Protein AF-A0A4R3NAH2-F1 (afdb_monomer_lite)

Sequence (84 aa):
MSLPHQGIHLTTETLTQIRALALPGESIASVIQRAVLALHILEAESPQHEPETITQRMDALENRLERIESRCRAYQEMQATEGR

Radius of gyration: 27.88 Å; chains: 1; bounding box: 48×36×81 Å

Foldseek 3Di:
DDDDPPDDDDDPVVVVVLVVVADVVGDSVNSVVVVVVVVVVVVVVDPPDDPCPVVNVVVVVVVVVVVVVVVVVVVVVVVVVVVD

pLDDT: mean 80.73, std 15.48, range [41.94, 95.88]

Structure (mmCIF, N/CA/C/O backbone):
data_AF-A0A4R3NAH2-F1
#
_entry.id   AF-A0A4R3NAH2-F1
#
loop_
_atom_site.group_PDB
_atom_site.id
_atom_site.type_symbol
_atom_site.label_atom_id
_atom_site.label_alt_id
_atom_site.label_comp_id
_atom_site.label_asym_id
_atom_site.label_entity_id
_atom_site.label_seq_id
_atom_site.pdbx_PDB_ins_code
_atom_site.Cartn_x
_atom_site.Cartn_y
_atom_site.Cartn_z
_atom_site.occupancy
_atom_site.B_iso_or_equiv
_atom_site.auth_seq_id
_atom_site.auth_comp_id
_atom_site.auth_asym_id
_atom_site.auth_atom_id
_atom_site.pdbx_PDB_model_num
ATOM 1 N N . MET A 1 1 ? -4.819 29.633 4.085 1.00 41.94 1 MET A N 1
ATOM 2 C CA . MET A 1 1 ? -5.515 28.697 3.177 1.00 41.94 1 MET A CA 1
ATOM 3 C C . MET A 1 1 ? -5.966 27.512 4.023 1.00 41.94 1 MET A C 1
ATOM 5 O O . MET A 1 1 ? -5.140 26.665 4.325 1.00 41.94 1 MET A O 1
ATOM 9 N N . SER A 1 2 ? -7.200 27.529 4.538 1.00 47.34 2 SER A N 1
ATOM 10 C CA . SER A 1 2 ? -7.711 26.459 5.413 1.00 47.34 2 SER A CA 1
ATOM 11 C C . SER A 1 2 ? -8.358 25.385 4.542 1.00 47.34 2 SER A C 1
ATOM 13 O O . SER A 1 2 ? -9.246 25.706 3.753 1.00 47.34 2 SER A O 1
ATOM 15 N N . LEU A 1 3 ? -7.875 24.146 4.625 1.00 52.94 3 LEU A N 1
ATOM 16 C CA . LEU A 1 3 ? -8.438 23.013 3.888 1.00 52.94 3 LEU A CA 1
ATOM 17 C C . LEU A 1 3 ? -9.884 22.755 4.363 1.00 52.94 3 LEU A C 1
ATOM 19 O O . LEU A 1 3 ? -10.159 22.860 5.566 1.00 52.94 3 LEU A O 1
ATOM 23 N N . PRO A 1 4 ? -10.824 22.427 3.458 1.00 53.78 4 PRO A N 1
ATOM 24 C CA . PRO A 1 4 ? -12.188 22.103 3.851 1.00 53.78 4 PRO A CA 1
ATOM 25 C C . PRO A 1 4 ? -12.177 20.833 4.708 1.00 53.78 4 PRO A C 1
ATOM 27 O O . PRO A 1 4 ? -11.757 19.769 4.258 1.00 53.78 4 PRO A O 1
ATOM 30 N N . HIS A 1 5 ? -12.636 20.944 5.955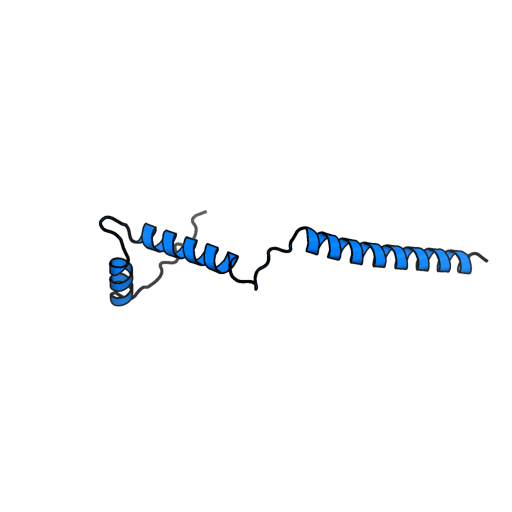 1.00 57.75 5 HIS A N 1
ATOM 31 C CA . HIS A 1 5 ? -12.831 19.791 6.828 1.00 57.75 5 HIS A CA 1
ATOM 32 C C . HIS A 1 5 ? -14.108 19.078 6.375 1.00 57.75 5 HIS A C 1
ATOM 34 O O . HIS A 1 5 ? -15.200 19.364 6.865 1.00 57.75 5 HIS A O 1
ATOM 40 N N . GLN A 1 6 ? -13.989 18.185 5.390 1.00 67.44 6 GLN A N 1
ATOM 41 C CA . GLN A 1 6 ? -15.063 17.251 5.065 1.00 67.44 6 GLN A CA 1
ATOM 42 C C . GLN A 1 6 ? -15.202 16.266 6.229 1.00 67.44 6 GLN A C 1
ATOM 44 O O . GLN A 1 6 ? -14.432 15.318 6.366 1.00 67.44 6 GLN A O 1
ATOM 49 N N . GLY A 1 7 ? -16.163 16.538 7.112 1.00 72.75 7 GLY A N 1
ATOM 50 C CA . GLY A 1 7 ? -16.556 15.605 8.159 1.00 72.75 7 GLY A CA 1
ATOM 51 C C . GLY A 1 7 ? -17.151 14.346 7.535 1.00 72.75 7 GLY A C 1
ATOM 52 O O . GLY A 1 7 ? -18.020 14.426 6.668 1.00 72.75 7 GLY A O 1
ATOM 53 N N . ILE A 1 8 ? -16.681 13.180 7.968 1.00 80.44 8 ILE A N 1
ATOM 54 C CA . ILE A 1 8 ? -17.230 11.893 7.540 1.00 80.44 8 ILE A CA 1
ATOM 55 C C . ILE A 1 8 ? -18.431 11.582 8.434 1.00 80.44 8 ILE A C 1
ATOM 57 O O . ILE A 1 8 ? -18.305 11.529 9.658 1.00 80.44 8 ILE A O 1
ATOM 61 N N . HIS A 1 9 ? -19.600 11.370 7.830 1.00 86.25 9 HIS A N 1
ATOM 62 C CA . HIS A 1 9 ? -20.779 10.907 8.554 1.00 86.25 9 HIS A CA 1
ATOM 63 C C . HIS A 1 9 ? -20.680 9.398 8.788 1.00 86.25 9 HIS A C 1
ATOM 65 O O . HIS A 1 9 ? -20.721 8.612 7.845 1.00 86.25 9 HIS A O 1
ATOM 71 N N . LEU A 1 10 ? -20.565 9.000 10.054 1.00 85.88 10 LEU A N 1
ATOM 72 C CA . LEU A 1 10 ? -20.575 7.604 10.486 1.00 85.88 10 LEU A CA 1
ATOM 73 C C . LEU A 1 10 ? -21.851 7.325 11.278 1.00 85.88 10 LEU A C 1
ATOM 75 O O . LEU A 1 10 ? -22.310 8.174 12.046 1.00 85.88 10 LEU A O 1
ATOM 79 N N . THR A 1 11 ? -22.413 6.128 11.123 1.00 94.38 11 THR A N 1
ATOM 80 C CA . THR A 1 11 ? -23.514 5.689 11.986 1.00 94.38 11 THR A CA 1
ATOM 81 C C . THR A 1 11 ? -22.997 5.448 13.408 1.00 94.38 11 THR A C 1
ATOM 83 O O . THR A 1 11 ? -21.810 5.187 13.636 1.00 94.38 11 THR A O 1
ATOM 86 N N . THR A 1 12 ? -23.895 5.522 14.390 1.00 92.12 12 THR A N 1
ATOM 87 C CA . THR A 1 12 ? -23.579 5.219 15.795 1.00 92.12 12 THR A CA 1
ATOM 88 C C . THR A 1 12 ? -23.088 3.784 15.973 1.00 92.12 12 THR A C 1
ATOM 90 O O . THR A 1 12 ? -22.188 3.531 16.775 1.00 92.12 12 THR A O 1
ATOM 93 N N . GLU A 1 13 ? -23.640 2.854 15.196 1.00 95.25 13 GLU A N 1
ATOM 94 C CA . GLU A 1 13 ? -23.227 1.456 15.179 1.00 95.25 13 GLU A CA 1
ATOM 95 C C . GLU A 1 13 ? -21.785 1.305 14.682 1.00 95.25 13 GLU A C 1
ATOM 97 O O . GLU A 1 13 ? -20.957 0.736 15.393 1.00 95.25 13 GLU A O 1
ATOM 102 N N . THR A 1 14 ? -21.442 1.889 13.529 1.00 91.25 14 THR A N 1
ATOM 103 C CA . THR A 1 14 ? -20.076 1.833 12.984 1.00 91.25 14 THR A CA 1
ATOM 104 C C . THR A 1 14 ? -19.070 2.473 13.938 1.00 91.25 14 THR A C 1
ATOM 106 O O . THR A 1 14 ? -17.991 1.928 14.163 1.00 91.25 14 THR A O 1
ATOM 109 N N . LEU A 1 15 ? -19.425 3.594 14.574 1.00 91.19 15 LEU A N 1
ATOM 110 C CA . LEU A 1 15 ? -18.563 4.218 15.579 1.00 91.19 15 LEU A CA 1
ATOM 111 C C . LEU A 1 15 ? -18.341 3.302 16.794 1.00 91.19 15 LEU A C 1
ATOM 113 O O . LEU A 1 15 ? -17.232 3.234 17.325 1.00 91.19 15 LEU A O 1
ATOM 117 N N . THR A 1 16 ? -19.382 2.590 17.230 1.00 91.94 16 THR A N 1
ATOM 118 C CA . THR A 1 16 ? -19.298 1.626 18.337 1.00 91.94 16 THR A CA 1
ATOM 119 C C . THR A 1 16 ? -18.397 0.450 17.975 1.00 91.94 16 THR A C 1
ATOM 121 O O . THR A 1 16 ? -17.541 0.071 18.770 1.00 91.94 16 THR A O 1
ATOM 124 N N . GLN A 1 17 ? -18.526 -0.076 16.757 1.00 93.56 17 GLN A N 1
ATOM 125 C CA . GLN A 1 17 ? -17.669 -1.148 16.249 1.00 93.56 17 GLN A CA 1
ATOM 126 C C . GLN A 1 17 ? -16.201 -0.707 16.178 1.00 93.56 17 GLN A C 1
ATOM 128 O O . GLN A 1 17 ? -15.330 -1.422 16.662 1.00 93.56 17 GLN A O 1
ATOM 133 N N . ILE A 1 18 ? -15.915 0.498 15.670 1.00 90.75 18 ILE A N 1
ATOM 134 C CA . ILE A 1 18 ? -14.545 1.043 15.637 1.00 90.75 18 ILE A CA 1
ATOM 135 C C . ILE A 1 18 ? -13.973 1.170 17.054 1.00 90.75 18 ILE A C 1
ATOM 137 O O . ILE A 1 18 ? -12.819 0.820 17.287 1.00 90.75 18 ILE A O 1
ATOM 141 N N . ARG A 1 19 ? -14.774 1.626 18.024 1.00 90.56 19 ARG A N 1
ATOM 142 C CA . ARG A 1 19 ? -14.350 1.699 19.432 1.00 90.56 19 ARG A CA 1
ATOM 143 C C . ARG A 1 19 ? -14.071 0.327 20.039 1.00 90.56 19 ARG A C 1
ATOM 145 O O . ARG A 1 19 ? -13.179 0.228 20.869 1.00 90.56 19 ARG A O 1
ATOM 152 N N . ALA A 1 20 ? -14.789 -0.715 19.626 1.00 92.62 20 ALA A N 1
ATOM 153 C CA . ALA A 1 20 ? -14.524 -2.078 20.082 1.00 92.62 20 ALA A CA 1
ATOM 154 C C . ALA A 1 20 ? -13.171 -2.624 19.583 1.00 92.62 20 ALA A C 1
ATOM 156 O O . ALA A 1 20 ? -12.621 -3.533 20.196 1.00 92.62 20 ALA A O 1
ATOM 157 N N . LEU A 1 21 ? -12.618 -2.056 18.503 1.00 92.19 21 LEU A N 1
ATOM 158 C CA . LEU A 1 21 ? -11.287 -2.385 17.975 1.00 92.19 21 LEU A CA 1
ATOM 159 C C . LEU A 1 21 ? -10.149 -1.589 18.641 1.00 92.19 21 LEU A C 1
ATOM 161 O O . LEU A 1 21 ? -8.976 -1.819 18.323 1.00 92.19 21 LEU A O 1
ATOM 165 N N . ALA A 1 22 ? -10.484 -0.630 19.509 1.00 93.00 22 ALA A N 1
ATOM 166 C CA . ALA A 1 22 ? -9.520 0.192 20.225 1.00 93.00 22 ALA A CA 1
ATOM 167 C C . ALA A 1 22 ? -8.943 -0.561 21.429 1.00 93.00 22 ALA A C 1
ATOM 169 O O . ALA A 1 22 ? -9.663 -1.232 22.172 1.00 93.00 22 ALA A O 1
ATOM 170 N N . LEU A 1 23 ? -7.642 -0.407 21.662 1.00 91.12 23 LEU A N 1
ATOM 171 C CA . LEU A 1 23 ? -7.007 -0.850 22.900 1.00 91.12 23 LEU A CA 1
ATOM 172 C C . LEU A 1 23 ? -7.418 0.050 24.085 1.00 91.12 23 LEU A C 1
ATOM 174 O O . LEU A 1 23 ? -7.845 1.191 23.885 1.00 91.12 23 LEU A O 1
ATOM 178 N N . PRO A 1 24 ? -7.282 -0.413 25.342 1.00 89.00 24 PRO A N 1
ATOM 179 C CA . PRO A 1 24 ? -7.572 0.416 26.509 1.00 89.00 24 PRO A CA 1
ATOM 180 C C . PRO A 1 24 ? -6.766 1.725 26.492 1.00 89.00 24 PRO A C 1
ATOM 182 O O . PRO A 1 24 ? -5.539 1.705 26.452 1.00 89.00 24 PRO A O 1
ATOM 185 N N . GLY A 1 25 ? -7.461 2.866 26.520 1.00 89.06 25 GLY A N 1
ATOM 186 C CA . GLY A 1 25 ? -6.843 4.197 26.442 1.00 89.06 25 GLY A CA 1
ATOM 187 C C . GLY A 1 25 ? -6.461 4.655 25.027 1.00 89.06 25 GLY A C 1
ATOM 188 O O . GLY A 1 25 ? -5.975 5.773 24.866 1.00 89.06 25 GLY A O 1
ATOM 189 N N . GLU A 1 26 ? -6.700 3.839 23.997 1.00 93.12 26 GLU A N 1
ATOM 190 C CA . GLU A 1 26 ? -6.450 4.203 22.603 1.00 93.12 26 GLU A CA 1
ATOM 191 C C . GLU A 1 26 ? -7.541 5.152 22.083 1.00 93.12 26 GLU A C 1
ATOM 193 O O . GLU A 1 26 ? -8.742 4.944 22.269 1.00 93.12 26 GLU A O 1
ATOM 198 N N . SER A 1 27 ? -7.119 6.222 21.409 1.00 92.81 27 SER A N 1
ATOM 199 C CA . SER A 1 27 ? -8.047 7.143 20.754 1.00 92.81 27 SER A CA 1
ATOM 200 C C . SER A 1 27 ? -8.524 6.584 19.411 1.00 92.81 27 SER A C 1
ATOM 202 O O . SER A 1 27 ? -7.799 5.869 18.723 1.00 92.81 27 SER A O 1
ATOM 204 N N . ILE A 1 28 ? -9.717 6.992 18.967 1.00 89.06 28 ILE A N 1
ATOM 205 C CA . ILE A 1 28 ? -10.233 6.629 17.633 1.00 89.06 28 ILE A CA 1
ATOM 206 C C . ILE A 1 28 ? -9.264 7.061 16.520 1.00 89.06 28 ILE A C 1
ATOM 208 O O . ILE A 1 28 ? -9.090 6.336 15.547 1.00 89.06 28 ILE A O 1
ATOM 212 N N . ALA A 1 29 ? -8.597 8.210 16.672 1.00 89.25 29 ALA A N 1
ATOM 213 C CA . ALA A 1 29 ? -7.610 8.679 15.702 1.00 89.25 29 ALA A CA 1
ATOM 214 C C . ALA A 1 29 ? -6.437 7.695 15.549 1.00 89.25 29 ALA A C 1
ATOM 216 O O . ALA A 1 29 ? -6.015 7.436 14.427 1.00 89.25 29 ALA A O 1
ATOM 217 N N . SER A 1 30 ? -5.966 7.104 16.652 1.00 92.88 30 SER A N 1
ATOM 218 C CA . SER A 1 30 ? -4.916 6.075 16.637 1.00 92.88 30 SER A CA 1
ATOM 219 C C . SER A 1 30 ? -5.382 4.797 15.940 1.00 92.88 30 SER A C 1
ATOM 221 O O . SER A 1 30 ? -4.672 4.269 15.086 1.00 92.88 30 SER A O 1
ATOM 223 N N . VAL A 1 31 ? -6.612 4.344 16.219 1.00 93.56 31 VAL A N 1
ATOM 224 C CA . VAL A 1 31 ? -7.204 3.179 15.535 1.00 93.56 31 VAL A CA 1
ATOM 225 C C . VAL A 1 31 ? -7.268 3.414 14.026 1.00 93.56 31 VAL A C 1
ATOM 227 O O . VAL A 1 31 ? -6.876 2.545 13.247 1.00 93.56 31 VAL A O 1
ATOM 230 N N . ILE A 1 32 ? -7.710 4.604 13.609 1.00 90.62 32 ILE A N 1
ATOM 231 C CA . ILE A 1 32 ? -7.771 4.991 12.195 1.00 90.62 32 ILE A CA 1
ATOM 232 C C . ILE A 1 32 ? -6.364 5.031 11.590 1.00 90.62 32 ILE A C 1
ATOM 234 O O . ILE A 1 32 ? -6.153 4.449 10.533 1.00 90.62 32 ILE A O 1
ATOM 238 N N . GLN A 1 33 ? -5.389 5.656 12.254 1.00 91.50 33 GLN A N 1
ATOM 239 C CA . GLN A 1 33 ? -4.003 5.707 11.773 1.00 91.50 33 GLN A CA 1
ATOM 240 C C . GLN A 1 33 ? -3.411 4.308 11.585 1.00 91.50 33 GLN A C 1
ATOM 242 O O . GLN A 1 33 ? -2.803 4.032 10.555 1.00 91.50 33 GLN A O 1
ATOM 247 N N . ARG A 1 34 ? -3.637 3.401 12.538 1.00 93.19 34 ARG A N 1
ATOM 248 C CA . ARG A 1 34 ? -3.193 2.008 12.448 1.00 93.19 34 ARG A CA 1
ATOM 249 C C . ARG A 1 34 ? -3.853 1.269 11.285 1.00 93.19 34 ARG A C 1
ATOM 251 O O . ARG A 1 34 ? -3.162 0.560 10.562 1.00 93.19 34 ARG A O 1
ATOM 258 N N . ALA A 1 35 ? -5.157 1.455 11.081 1.00 89.19 35 ALA A N 1
ATOM 259 C CA . ALA A 1 35 ? -5.866 0.881 9.939 1.00 89.19 35 ALA A CA 1
ATOM 260 C C . ALA A 1 35 ? -5.327 1.422 8.605 1.00 89.19 35 ALA A C 1
ATOM 262 O O . ALA A 1 35 ? -5.089 0.647 7.685 1.00 89.19 35 ALA A O 1
ATOM 263 N N . VAL A 1 36 ? -5.062 2.729 8.520 1.00 89.31 36 VAL A N 1
ATOM 264 C CA . VAL A 1 36 ? -4.460 3.360 7.337 1.00 89.31 36 VAL A CA 1
ATOM 265 C C . VAL A 1 36 ? -3.074 2.783 7.059 1.00 89.31 36 VAL A C 1
ATOM 267 O O . VAL A 1 36 ? -2.795 2.419 5.922 1.00 89.31 36 VAL A O 1
ATOM 270 N N . LEU A 1 37 ? -2.216 2.647 8.072 1.00 89.31 37 LEU A N 1
ATOM 271 C CA . LEU A 1 37 ? -0.888 2.048 7.905 1.00 89.31 37 LEU A CA 1
ATOM 272 C C . LEU A 1 37 ? -0.970 0.585 7.456 1.00 89.31 37 LEU A C 1
ATOM 274 O O . LEU A 1 37 ? -0.230 0.186 6.563 1.00 89.31 37 LEU A O 1
ATOM 278 N N . ALA A 1 38 ? -1.884 -0.199 8.030 1.00 87.50 38 ALA A N 1
ATOM 279 C CA . ALA A 1 38 ? -2.101 -1.581 7.614 1.00 87.50 38 ALA A CA 1
ATOM 280 C C . ALA A 1 38 ? -2.549 -1.667 6.147 1.00 87.50 38 ALA A C 1
ATOM 282 O O . ALA A 1 38 ? -2.032 -2.498 5.412 1.00 87.50 38 ALA A O 1
ATOM 283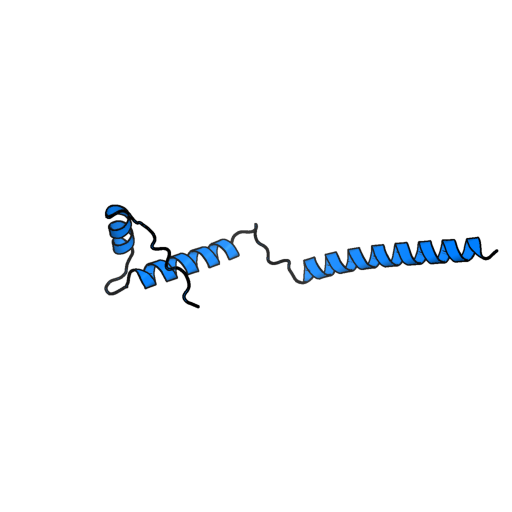 N N . LEU A 1 39 ? -3.447 -0.780 5.703 1.00 84.06 39 LEU A N 1
ATOM 284 C CA . LEU A 1 39 ? -3.852 -0.701 4.297 1.00 84.06 39 LEU A CA 1
ATOM 285 C C . LEU A 1 39 ? -2.677 -0.348 3.382 1.00 84.06 39 LEU A C 1
ATOM 287 O O . LEU A 1 39 ? -2.511 -1.011 2.372 1.00 84.06 39 LEU A O 1
ATOM 291 N N . HIS A 1 40 ? -1.816 0.604 3.760 1.00 80.06 40 HIS A N 1
ATOM 292 C CA . HIS A 1 40 ? -0.617 0.929 2.973 1.00 80.06 40 HIS A CA 1
ATOM 293 C C . HIS A 1 40 ? 0.346 -0.259 2.858 1.00 80.06 40 HIS A C 1
ATOM 295 O O . HIS A 1 40 ? 0.943 -0.467 1.808 1.00 80.06 40 HIS A O 1
ATOM 301 N N . ILE A 1 41 ? 0.514 -1.037 3.933 1.00 80.75 41 ILE A N 1
ATOM 302 C CA . ILE A 1 41 ? 1.366 -2.234 3.922 1.00 80.75 41 ILE A CA 1
ATOM 303 C C . ILE A 1 41 ? 0.744 -3.313 3.032 1.00 80.75 41 ILE A C 1
ATOM 305 O O . ILE A 1 41 ? 1.433 -3.876 2.193 1.00 80.75 41 ILE A O 1
ATOM 309 N N . LEU A 1 42 ? -0.564 -3.549 3.148 1.00 75.75 42 LEU A N 1
ATOM 310 C CA . LEU A 1 42 ? -1.279 -4.517 2.312 1.00 75.75 42 LEU A CA 1
ATOM 311 C C . LEU A 1 42 ? -1.316 -4.099 0.833 1.00 75.75 42 LEU A C 1
ATOM 313 O O . LEU A 1 42 ? -1.239 -4.953 -0.046 1.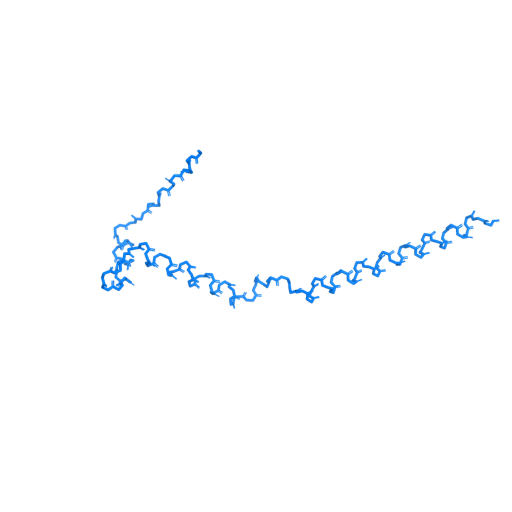00 75.75 42 LEU A O 1
ATOM 317 N N . GLU A 1 43 ? -1.405 -2.801 0.541 1.00 67.44 43 GLU A N 1
ATOM 318 C CA . GLU A 1 43 ? -1.267 -2.249 -0.811 1.00 67.44 43 GLU A CA 1
ATOM 319 C C . GLU A 1 43 ? 0.160 -2.429 -1.343 1.00 67.44 43 GLU A C 1
ATOM 321 O O . GLU A 1 43 ? 0.327 -2.808 -2.498 1.00 67.44 43 GLU A O 1
ATOM 326 N N . ALA A 1 44 ? 1.182 -2.244 -0.501 1.00 59.06 44 ALA A N 1
ATOM 327 C CA . ALA A 1 44 ? 2.575 -2.524 -0.852 1.00 59.06 44 ALA A CA 1
ATOM 328 C C . ALA A 1 44 ? 2.862 -4.028 -1.043 1.00 59.06 44 ALA A C 1
ATOM 330 O O . ALA A 1 44 ? 3.769 -4.391 -1.787 1.00 59.06 44 ALA A O 1
ATOM 331 N N . GLU A 1 45 ? 2.088 -4.906 -0.402 1.00 57.25 45 GLU A N 1
ATOM 332 C CA . GLU A 1 45 ? 2.163 -6.369 -0.537 1.00 57.25 45 GLU A CA 1
ATOM 333 C C . GLU A 1 45 ? 1.242 -6.921 -1.646 1.00 57.25 45 GLU A C 1
ATOM 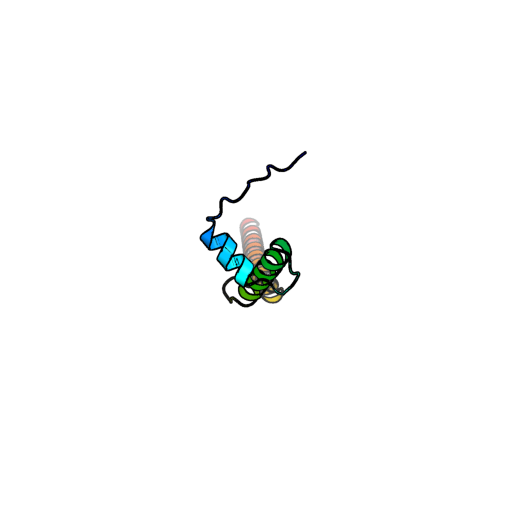335 O O . GLU A 1 45 ? 1.266 -8.118 -1.945 1.00 57.25 45 GLU A O 1
ATOM 340 N N . SER A 1 46 ? 0.443 -6.064 -2.291 1.00 50.84 46 SER A N 1
ATOM 341 C CA . SER A 1 46 ? -0.416 -6.423 -3.421 1.00 50.84 46 SER A CA 1
ATOM 342 C C . SER A 1 46 ? 0.371 -6.313 -4.738 1.00 50.84 46 SER A C 1
ATOM 344 O O . SER A 1 46 ? 0.748 -5.207 -5.124 1.00 50.84 46 SER A O 1
ATOM 346 N N . PRO A 1 47 ? 0.556 -7.397 -5.520 1.00 51.03 47 PRO A N 1
ATOM 347 C CA . PRO A 1 47 ? 1.378 -7.397 -6.740 1.00 51.03 47 PRO A CA 1
ATOM 348 C C . PRO A 1 47 ? 0.744 -6.652 -7.936 1.00 51.03 47 PRO A C 1
ATOM 350 O O . PRO A 1 47 ? 1.077 -6.914 -9.089 1.00 51.03 47 PRO A O 1
ATOM 353 N N . GLN A 1 48 ? -0.199 -5.735 -7.699 1.00 50.00 48 GLN A N 1
ATOM 354 C CA . GLN A 1 48 ? -0.815 -4.897 -8.738 1.00 50.00 48 GLN A CA 1
ATOM 355 C C . GLN A 1 48 ? -0.445 -3.411 -8.627 1.00 50.00 48 GLN A C 1
ATOM 357 O O . GLN A 1 48 ? -0.952 -2.586 -9.388 1.00 50.00 48 GLN A O 1
ATOM 362 N N . HIS A 1 49 ? 0.480 -3.074 -7.728 1.00 47.19 49 HIS A N 1
ATOM 363 C CA . HIS A 1 49 ? 1.133 -1.771 -7.687 1.00 47.19 49 HIS A CA 1
ATOM 364 C C . HIS A 1 49 ? 2.631 -1.952 -7.421 1.00 47.19 49 HIS A C 1
ATOM 366 O O . HIS A 1 49 ? 3.167 -1.511 -6.412 1.00 47.19 49 HIS A O 1
ATOM 372 N N . GLU A 1 50 ? 3.324 -2.637 -8.333 1.00 51.72 50 GLU A N 1
ATOM 373 C CA . GLU A 1 50 ? 4.785 -2.569 -8.368 1.00 51.72 50 GLU A CA 1
ATOM 374 C C . GLU A 1 50 ? 5.169 -1.094 -8.602 1.00 51.72 50 GLU A C 1
ATOM 376 O O . GLU A 1 50 ? 4.803 -0.539 -9.645 1.00 51.72 50 GLU A O 1
ATOM 381 N N . PRO A 1 51 ? 5.884 -0.414 -7.685 1.00 53.81 51 PRO A N 1
ATOM 382 C CA . PRO A 1 51 ? 6.608 0.780 -8.085 1.00 53.81 51 PRO A CA 1
ATOM 383 C C . PRO A 1 51 ? 7.583 0.316 -9.164 1.00 53.81 51 PRO A C 1
ATOM 385 O O . PRO A 1 51 ? 8.438 -0.509 -8.852 1.00 53.81 51 PRO A O 1
ATOM 388 N N . GLU A 1 52 ? 7.420 0.780 -10.413 1.00 57.62 52 GLU A N 1
ATOM 389 C CA . GLU A 1 52 ? 8.265 0.378 -11.547 1.00 57.62 52 GLU A CA 1
ATOM 390 C C . GLU A 1 52 ? 9.713 0.248 -11.079 1.00 57.62 52 GLU A C 1
ATOM 392 O O . GLU A 1 52 ? 10.364 1.243 -10.721 1.00 57.62 52 GLU A O 1
ATOM 397 N N . THR A 1 53 ? 10.188 -0.995 -10.996 1.00 71.19 53 THR A N 1
ATOM 398 C CA . THR A 1 53 ? 11.496 -1.251 -10.406 1.00 71.19 53 THR A CA 1
ATOM 399 C C . THR A 1 53 ? 12.537 -0.528 -11.251 1.00 71.19 53 THR A C 1
ATOM 401 O O . THR A 1 53 ? 12.358 -0.317 -12.454 1.00 71.19 53 THR A O 1
ATOM 404 N N . ILE A 1 54 ? 13.646 -0.110 -10.638 1.00 75.94 54 ILE A N 1
ATOM 405 C CA . ILE A 1 54 ? 14.724 0.565 -11.376 1.00 75.94 54 ILE A CA 1
ATOM 406 C C . ILE A 1 54 ? 15.135 -0.272 -12.599 1.00 75.94 54 ILE A C 1
ATOM 408 O O . ILE A 1 54 ? 15.363 0.296 -13.661 1.00 75.94 54 ILE A O 1
ATOM 412 N N . THR A 1 55 ? 15.119 -1.601 -12.476 1.00 73.06 55 THR A N 1
ATOM 413 C CA . THR A 1 55 ? 15.335 -2.556 -13.568 1.00 73.06 55 THR A CA 1
ATOM 414 C C . THR A 1 55 ? 14.315 -2.408 -14.697 1.00 73.06 55 THR A C 1
ATOM 416 O O . THR A 1 55 ? 14.717 -2.190 -15.829 1.00 73.06 55 THR A O 1
ATOM 419 N N . GLN A 1 56 ? 13.008 -2.402 -14.415 1.00 74.19 56 GLN A N 1
ATOM 420 C CA . GLN A 1 56 ? 11.980 -2.206 -15.453 1.00 74.19 56 GLN A CA 1
ATOM 421 C C . GLN A 1 56 ? 12.108 -0.844 -16.151 1.00 74.19 56 GLN A C 1
ATOM 423 O O . GLN A 1 56 ? 11.912 -0.728 -17.362 1.00 74.19 56 GLN A O 1
ATOM 428 N N . ARG A 1 57 ? 12.475 0.200 -15.400 1.00 82.00 57 ARG A N 1
ATOM 429 C CA . ARG A 1 57 ? 12.749 1.527 -15.968 1.00 82.00 57 ARG A CA 1
ATOM 430 C C . ARG A 1 57 ? 14.006 1.524 -16.837 1.00 82.00 57 ARG A C 1
ATOM 432 O O . ARG A 1 57 ? 14.022 2.219 -17.851 1.00 82.00 57 ARG A O 1
ATOM 439 N N . MET A 1 58 ? 15.032 0.762 -16.462 1.00 86.56 58 MET A N 1
ATOM 440 C CA . MET A 1 58 ? 16.240 0.562 -17.268 1.00 86.56 58 MET A CA 1
ATOM 441 C C . MET A 1 58 ? 15.910 -0.195 -18.559 1.00 86.56 58 MET A C 1
ATOM 443 O O . MET A 1 58 ? 16.216 0.320 -19.628 1.00 86.56 58 MET A O 1
ATOM 447 N N . ASP A 1 59 ? 15.165 -1.300 -18.488 1.00 88.38 59 ASP A N 1
ATOM 448 C CA . ASP A 1 59 ? 14.748 -2.091 -19.658 1.00 88.38 59 ASP A CA 1
ATOM 449 C C . ASP A 1 59 ? 13.894 -1.262 -20.637 1.00 88.38 59 ASP A C 1
ATOM 451 O O . ASP A 1 59 ? 14.032 -1.338 -21.864 1.00 88.38 59 ASP A O 1
ATOM 455 N N . ALA A 1 60 ? 13.001 -0.421 -20.105 1.00 89.19 60 ALA A N 1
ATOM 456 C CA . ALA A 1 60 ? 12.194 0.491 -20.910 1.00 89.19 60 ALA A CA 1
ATOM 457 C C . ALA A 1 60 ? 13.042 1.596 -21.565 1.00 89.19 60 ALA A C 1
ATOM 459 O O . ALA A 1 60 ? 12.755 2.019 -22.690 1.00 89.19 60 ALA A O 1
ATOM 460 N N . LEU A 1 61 ? 14.080 2.082 -20.878 1.00 94.12 61 LEU A N 1
ATOM 461 C CA . LEU A 1 61 ? 15.023 3.055 -21.430 1.00 94.12 61 LEU A CA 1
ATOM 462 C C . LEU A 1 61 ? 15.906 2.434 -22.516 1.00 94.12 61 LEU A C 1
ATOM 464 O O . LEU A 1 61 ? 16.064 3.059 -23.565 1.00 94.12 61 LEU A O 1
ATOM 468 N N . GLU A 1 62 ? 16.404 1.215 -22.319 1.00 94.75 62 GLU A N 1
ATOM 469 C CA . GLU A 1 62 ? 17.180 0.468 -23.319 1.00 94.75 62 GLU A CA 1
ATOM 470 C C . GLU A 1 62 ? 16.370 0.260 -24.603 1.00 94.75 62 GLU A C 1
ATOM 472 O O . GLU A 1 62 ? 16.803 0.665 -25.682 1.00 94.75 62 GLU A O 1
ATOM 477 N N . ASN A 1 63 ? 15.121 -0.203 -24.487 1.00 93.25 63 ASN A N 1
ATOM 478 C CA . ASN A 1 63 ? 14.219 -0.347 -25.637 1.00 93.25 63 ASN A CA 1
ATOM 479 C C . ASN A 1 63 ? 13.978 0.973 -26.390 1.00 93.25 63 ASN A C 1
ATOM 481 O O . ASN A 1 63 ? 13.821 1.005 -27.616 1.00 93.25 63 ASN A O 1
ATOM 485 N N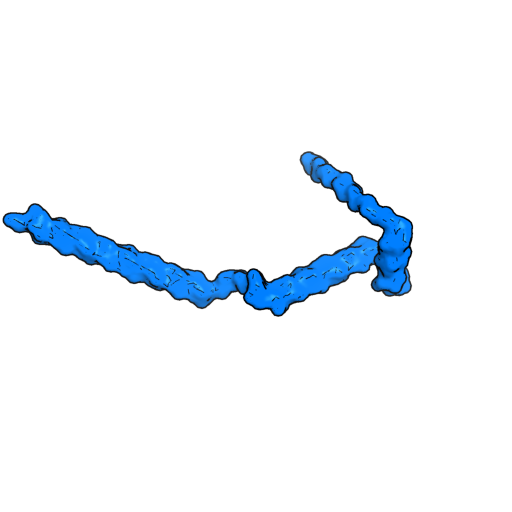 . ARG A 1 64 ? 13.898 2.095 -25.665 1.00 94.75 64 ARG A N 1
ATOM 486 C CA . ARG A 1 64 ? 13.733 3.417 -26.286 1.00 94.75 64 ARG A CA 1
ATOM 487 C C . ARG A 1 64 ? 15.005 3.862 -27.000 1.00 94.75 64 ARG A C 1
ATOM 489 O O . ARG A 1 64 ? 14.888 4.455 -28.073 1.00 94.75 64 ARG A O 1
ATOM 496 N N . LEU A 1 65 ? 16.177 3.580 -26.435 1.00 95.88 65 LEU A N 1
ATOM 497 C CA . LEU A 1 65 ? 17.468 3.888 -27.047 1.00 95.88 65 LEU A CA 1
ATOM 498 C C . LEU A 1 65 ? 17.672 3.097 -28.340 1.00 95.88 65 LEU A C 1
ATOM 500 O O . LEU A 1 65 ? 17.934 3.718 -29.367 1.00 95.88 65 LEU A O 1
ATOM 504 N N . GLU A 1 66 ? 17.416 1.787 -28.348 1.00 95.38 66 GLU A N 1
ATOM 505 C CA . GLU A 1 66 ? 17.531 0.960 -29.562 1.00 95.38 66 GLU A CA 1
ATOM 506 C C . GLU A 1 66 ? 16.646 1.473 -30.709 1.00 95.38 66 GLU A C 1
ATOM 508 O O . GLU A 1 66 ? 17.062 1.546 -31.873 1.00 95.38 66 GLU A O 1
ATOM 513 N N . ARG A 1 67 ? 15.414 1.895 -30.395 1.00 93.75 67 ARG A N 1
ATOM 514 C CA . ARG A 1 67 ? 14.506 2.491 -31.389 1.00 93.75 67 ARG A CA 1
ATOM 515 C C . ARG A 1 67 ? 15.023 3.823 -31.923 1.00 93.75 67 ARG A C 1
ATOM 517 O O . ARG A 1 67 ? 14.838 4.114 -33.106 1.00 93.75 67 ARG A O 1
ATOM 524 N N . ILE A 1 68 ? 15.629 4.649 -31.072 1.00 94.75 68 ILE A N 1
ATOM 525 C CA . ILE A 1 68 ? 16.220 5.926 -31.488 1.00 94.75 68 ILE A CA 1
ATOM 526 C C . ILE A 1 68 ? 17.438 5.673 -32.378 1.00 94.75 68 ILE A C 1
ATOM 528 O O . ILE A 1 68 ? 17.515 6.260 -33.454 1.00 94.75 68 ILE A O 1
ATOM 532 N N . GLU A 1 69 ? 18.334 4.767 -31.992 1.00 94.81 69 GLU A N 1
ATOM 533 C CA . GLU A 1 69 ? 19.508 4.398 -32.792 1.00 94.81 69 GLU A CA 1
ATOM 534 C C . GLU A 1 69 ? 19.115 3.860 -34.167 1.00 94.81 69 GLU A C 1
ATOM 536 O O . GLU A 1 69 ? 19.652 4.303 -35.183 1.00 94.81 69 GLU A O 1
ATOM 541 N N . SER A 1 70 ? 18.107 2.984 -34.215 1.00 92.69 70 SER A N 1
ATOM 542 C CA . SER A 1 70 ? 17.572 2.444 -35.468 1.00 92.69 70 SER A CA 1
ATOM 543 C C . SER A 1 70 ? 17.049 3.549 -36.388 1.00 92.69 70 SER A C 1
ATOM 545 O O . SER A 1 70 ? 17.335 3.559 -37.586 1.00 92.69 70 SER A O 1
ATOM 547 N N . ARG A 1 71 ? 16.323 4.529 -35.832 1.00 93.69 71 ARG A N 1
ATOM 548 C CA . ARG A 1 71 ? 15.839 5.688 -36.597 1.00 93.69 71 ARG A CA 1
ATOM 549 C C . ARG A 1 71 ? 16.985 6.578 -37.066 1.00 93.69 71 ARG A C 1
ATOM 551 O O . ARG A 1 71 ? 16.965 7.016 -38.210 1.00 93.69 71 ARG A O 1
ATOM 558 N N . CYS A 1 72 ? 17.977 6.838 -36.220 1.00 92.81 72 CYS A N 1
ATOM 559 C CA . CYS A 1 72 ? 19.150 7.631 -36.587 1.00 92.81 72 CYS A CA 1
ATOM 560 C C . CYS A 1 72 ? 19.942 6.976 -37.722 1.00 92.81 72 CYS A C 1
ATOM 562 O O . CYS A 1 72 ? 20.307 7.670 -38.670 1.00 92.81 72 CYS A O 1
ATOM 564 N N . ARG A 1 73 ? 20.152 5.654 -37.672 1.00 92.56 73 ARG A N 1
ATOM 565 C CA . ARG A 1 73 ? 20.787 4.906 -38.764 1.00 92.56 73 ARG A CA 1
ATOM 566 C C . ARG A 1 73 ? 19.983 5.034 -40.059 1.00 92.56 73 ARG A C 1
ATOM 568 O O . ARG A 1 73 ? 20.558 5.386 -41.081 1.00 92.56 73 ARG A O 1
ATOM 575 N N . ALA A 1 74 ? 18.663 4.848 -40.003 1.00 89.81 74 ALA A N 1
ATOM 576 C CA . ALA A 1 74 ? 17.804 5.008 -41.176 1.00 89.81 74 ALA A CA 1
ATOM 577 C C . ALA A 1 74 ? 17.886 6.427 -41.772 1.00 89.81 74 ALA A C 1
ATOM 579 O O . ALA A 1 74 ? 18.006 6.583 -42.983 1.00 89.81 74 ALA A O 1
ATOM 580 N N . TYR A 1 75 ? 17.896 7.472 -40.937 1.00 90.56 75 TYR A N 1
ATOM 581 C CA . TYR A 1 75 ? 18.084 8.848 -41.411 1.00 90.56 75 TYR A CA 1
ATOM 582 C C . TYR A 1 75 ? 19.460 9.078 -42.046 1.00 90.56 75 TYR A C 1
ATOM 584 O O . TYR A 1 75 ? 19.550 9.775 -43.054 1.00 90.56 75 TYR A O 1
ATOM 592 N N . GLN A 1 76 ? 20.527 8.503 -41.486 1.00 88.44 76 GLN A N 1
ATOM 593 C CA . GLN A 1 76 ? 21.873 8.601 -42.061 1.00 88.44 76 GLN A CA 1
ATOM 594 C C . GLN A 1 76 ? 21.961 7.900 -43.421 1.00 88.44 76 GLN A C 1
ATOM 596 O O . GLN A 1 76 ? 22.548 8.445 -44.351 1.00 88.44 76 GLN A O 1
ATOM 601 N N . GLU A 1 77 ? 21.345 6.726 -43.560 1.00 86.62 77 GLU A N 1
ATOM 602 C CA . GLU A 1 77 ? 21.280 5.987 -44.826 1.00 86.62 77 GLU A CA 1
ATOM 603 C C . GLU A 1 77 ? 20.462 6.742 -45.887 1.00 86.62 77 GLU A C 1
ATOM 605 O O . GLU A 1 77 ? 20.872 6.818 -47.047 1.00 86.62 77 GLU A O 1
ATOM 610 N N . MET A 1 78 ? 19.349 7.371 -45.496 1.00 84.31 78 MET A N 1
ATOM 611 C CA . MET A 1 78 ? 18.568 8.231 -46.393 1.00 84.31 78 MET A CA 1
ATOM 612 C C . MET A 1 78 ? 19.380 9.444 -46.863 1.00 84.31 78 MET A C 1
ATOM 614 O O . MET A 1 78 ? 19.484 9.678 -48.062 1.00 84.31 78 MET A O 1
ATOM 618 N N . GLN A 1 79 ? 20.062 10.157 -45.962 1.00 81.25 79 GLN A N 1
ATOM 619 C CA . GLN A 1 79 ? 20.916 11.282 -46.371 1.00 81.25 79 GLN A CA 1
ATOM 620 C C . GLN A 1 79 ? 22.095 10.846 -47.254 1.00 81.25 79 GLN A C 1
ATOM 622 O O . GLN A 1 79 ? 22.487 11.566 -48.170 1.00 81.25 79 GLN A O 1
ATOM 627 N N . ALA A 1 80 ? 22.656 9.658 -47.018 1.00 76.38 80 ALA A N 1
ATOM 628 C CA . ALA A 1 80 ? 23.740 9.118 -47.837 1.00 76.38 80 ALA A CA 1
ATOM 629 C C . ALA A 1 80 ? 23.285 8.706 -49.249 1.00 76.38 80 ALA A C 1
ATOM 631 O O . ALA A 1 80 ? 24.104 8.677 -50.170 1.00 76.38 80 ALA A O 1
ATOM 632 N N . THR A 1 81 ? 22.002 8.378 -49.426 1.00 74.12 81 THR A N 1
ATOM 633 C CA . THR A 1 81 ? 21.415 8.016 -50.727 1.00 74.12 81 THR A CA 1
ATOM 634 C C . THR A 1 81 ? 20.871 9.223 -51.489 1.00 74.12 81 THR A C 1
ATOM 636 O O . THR A 1 81 ? 20.925 9.216 -52.713 1.00 74.12 81 THR A O 1
ATOM 639 N N . GLU A 1 82 ? 20.433 10.277 -50.797 1.00 63.41 82 GLU A N 1
ATOM 640 C CA . GLU A 1 82 ? 20.009 11.552 -51.402 1.00 63.41 82 GLU A CA 1
ATOM 641 C C . GLU A 1 82 ? 21.187 12.455 -51.827 1.00 63.41 82 GLU A C 1
ATOM 643 O O . GLU A 1 82 ? 21.005 13.373 -52.622 1.00 63.41 82 GLU A O 1
ATOM 648 N N . GLY A 1 83 ? 22.397 12.205 -51.313 1.00 59.53 83 GLY A N 1
ATOM 649 C CA . GLY A 1 83 ? 23.620 12.954 -51.637 1.00 59.53 83 GLY A CA 1
ATOM 650 C C . GLY A 1 83 ? 24.470 12.406 -52.797 1.00 59.53 83 GLY A C 1
ATOM 651 O O . GLY A 1 83 ? 25.602 12.865 -52.962 1.00 59.53 83 GLY A O 1
ATOM 652 N N . ARG A 1 84 ? 23.980 11.420 -53.563 1.00 50.62 84 ARG A N 1
ATOM 653 C CA . ARG A 1 84 ? 24.606 10.897 -54.798 1.00 50.62 84 ARG A CA 1
ATOM 654 C C . ARG A 1 84 ? 23.820 11.315 -56.031 1.00 50.62 84 ARG A C 1
ATOM 656 O O . ARG A 1 84 ? 24.487 11.529 -57.066 1.00 50.62 84 ARG A O 1
#

Secondary structure (DSSP, 8-state):
-PPP-------HHHHHHHHHTSPTT--HHHHHHHHHHHHHHHHHTSTT-----HHHHHHHHHHH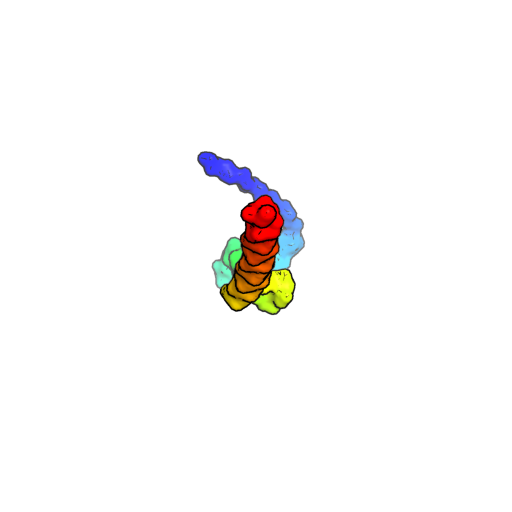HHHHHHHHHHHHHHHHHHT-

Organism: NCBI:txid127458